Protein AF-A0A6L2ZRM9-F1 (afdb_monomer_lite)

Organism: NCBI:txid138073

InterPro domains:
  IPR027806 Harbinger transposase-derived nuclease domain [PF13359] (37-104)

Secondary structure (DSSP, 8-state):
--------------GGGGS-----------------TT---PPPPBTTBPPPHHHHHHHHHHHHHHHHHHHHHHHHHTSHHHHS------TTHHHHHHHHHHHHHHHHHHH-

Radius of gyration: 20.79 Å; chains: 1; bounding box: 69×41×43 Å

pLDDT: mean 73.67, std 23.14, range [27.62, 94.38]

Foldseek 3Di:
DDDDDDPPDDPDDFPCVVDDDDDDDDDPPPPPDVDDPPDDDQDDADPVRGDDPVSVVSNVVVVVVVVVVVVLVVQLCVPVVNVDGDPDPDPCVNVVSSVVSSVVSVVVVVVD

Sequence (112 aa):
MFTRHRIKRKTRGNFSDTFCPFSNHHKLHNSNNKQHPNTLLPKKATRKTPLSPEQKKENKLISGIRITVEHAIAGIKRLGCMNQSLRNRRPFIDDTFILLSAGLWNFHLRRD

Structure (mmCIF, N/CA/C/O backbone):
data_AF-A0A6L2ZRM9-F1
#
_entry.id   AF-A0A6L2ZRM9-F1
#
loop_
_atom_site.group_PDB
_atom_site.id
_atom_site.type_symbol
_atom_site.label_atom_id
_atom_site.label_alt_id
_atom_site.label_comp_id
_atom_site.label_asym_id
_atom_site.label_entity_id
_atom_site.label_seq_id
_atom_site.pdbx_PDB_ins_code
_atom_site.Cartn_x
_atom_site.Cartn_y
_atom_site.Cartn_z
_atom_site.occupancy
_atom_site.B_iso_or_equiv
_atom_site.auth_seq_id
_atom_site.auth_comp_id
_atom_site.auth_asym_id
_atom_site.auth_atom_id
_atom_site.pdbx_PDB_model_num
ATOM 1 N N . MET A 1 1 ? 50.088 24.890 -2.066 1.00 39.84 1 MET A N 1
ATOM 2 C CA . MET A 1 1 ? 49.212 25.065 -0.887 1.00 39.84 1 MET A CA 1
ATOM 3 C C . MET A 1 1 ? 47.939 25.780 -1.319 1.00 39.84 1 MET A C 1
ATOM 5 O O . MET A 1 1 ? 47.994 26.979 -1.516 1.00 39.84 1 MET A O 1
ATOM 9 N N . PHE A 1 2 ? 46.821 25.071 -1.505 1.00 28.92 2 PHE A N 1
ATOM 10 C CA . PHE A 1 2 ? 45.493 25.693 -1.589 1.00 28.92 2 PHE A CA 1
ATOM 11 C C . PHE A 1 2 ? 44.454 24.749 -0.976 1.00 28.92 2 PHE A C 1
ATOM 13 O O . PHE A 1 2 ? 44.252 23.619 -1.417 1.00 28.92 2 PHE A O 1
ATOM 20 N N . THR A 1 3 ? 43.856 25.226 0.108 1.00 41.97 3 THR A N 1
ATOM 21 C CA . THR A 1 3 ? 42.877 24.588 0.985 1.00 41.97 3 THR A CA 1
ATOM 22 C C . THR A 1 3 ? 41.543 24.389 0.265 1.00 41.97 3 THR A C 1
ATOM 24 O O . THR A 1 3 ? 40.789 25.334 0.042 1.00 41.97 3 THR A O 1
ATOM 27 N N . ARG A 1 4 ? 41.197 23.142 -0.084 1.00 32.53 4 ARG A N 1
ATOM 28 C CA . ARG A 1 4 ? 39.851 22.818 -0.582 1.00 32.53 4 ARG A CA 1
ATOM 29 C C . ARG A 1 4 ? 38.925 22.450 0.572 1.00 32.53 4 ARG A C 1
ATOM 31 O O . ARG A 1 4 ? 39.048 21.408 1.208 1.00 32.53 4 ARG A O 1
ATOM 38 N N . HIS A 1 5 ? 37.997 23.369 0.808 1.00 27.62 5 HIS A N 1
ATOM 39 C CA . HIS A 1 5 ? 36.873 23.283 1.723 1.00 27.62 5 HIS A CA 1
ATOM 40 C C . HIS A 1 5 ? 36.111 21.953 1.605 1.00 27.62 5 HIS A C 1
ATOM 42 O O . HIS A 1 5 ? 35.649 21.551 0.536 1.00 27.62 5 HIS A O 1
ATOM 48 N N . ARG A 1 6 ? 35.934 21.302 2.756 1.00 31.08 6 ARG A N 1
ATOM 49 C CA . ARG A 1 6 ? 35.116 20.105 2.960 1.00 31.08 6 ARG A CA 1
ATOM 50 C C . ARG A 1 6 ? 33.636 20.462 2.801 1.00 31.08 6 ARG A C 1
ATOM 52 O O . ARG A 1 6 ? 32.988 20.877 3.757 1.00 31.08 6 ARG A O 1
ATOM 59 N N . ILE A 1 7 ? 33.082 20.271 1.606 1.00 36.41 7 ILE A N 1
ATOM 60 C CA . ILE A 1 7 ? 31.631 20.333 1.391 1.00 36.41 7 ILE A CA 1
ATOM 61 C C . ILE A 1 7 ? 31.004 19.124 2.100 1.00 36.41 7 ILE A C 1
ATOM 63 O O . ILE A 1 7 ? 31.046 17.999 1.596 1.00 36.41 7 ILE A O 1
ATOM 67 N N . LYS A 1 8 ? 30.432 19.343 3.290 1.00 34.66 8 LYS A N 1
ATOM 68 C CA . LYS A 1 8 ? 29.603 18.354 3.993 1.00 34.66 8 LYS A CA 1
ATOM 69 C C . LYS A 1 8 ? 28.331 18.104 3.174 1.00 34.66 8 LYS A C 1
ATOM 71 O O . LYS A 1 8 ? 27.341 18.815 3.319 1.00 34.66 8 LYS A O 1
ATOM 76 N N . ARG A 1 9 ? 28.338 17.098 2.294 1.00 34.66 9 ARG A N 1
ATOM 77 C CA . ARG A 1 9 ? 27.106 16.620 1.653 1.00 34.66 9 ARG A CA 1
ATOM 78 C C . ARG A 1 9 ? 26.300 15.834 2.683 1.00 34.66 9 ARG A C 1
ATOM 80 O O . ARG A 1 9 ? 26.722 14.776 3.134 1.00 34.66 9 ARG A O 1
ATOM 87 N N . LYS A 1 10 ? 25.157 16.414 3.053 1.00 36.44 10 LYS A N 1
ATOM 88 C CA . LYS A 1 10 ? 24.059 15.830 3.830 1.00 36.44 10 LYS A CA 1
ATOM 89 C C . LYS A 1 10 ? 23.851 14.371 3.408 1.00 36.44 10 LYS A C 1
ATOM 91 O O . LYS A 1 10 ? 23.545 14.112 2.245 1.00 36.44 10 LYS A O 1
ATOM 96 N N . THR A 1 11 ? 24.059 13.442 4.335 1.00 38.44 11 THR A N 1
ATOM 97 C CA . THR A 1 11 ? 23.756 12.019 4.174 1.00 38.44 11 THR A CA 1
ATOM 98 C C . THR A 1 11 ? 22.272 11.881 3.839 1.00 38.44 11 THR A C 1
ATOM 100 O O . THR A 1 11 ? 21.410 12.085 4.690 1.00 38.44 11 THR A O 1
ATOM 103 N N . ARG A 1 12 ? 21.955 11.631 2.565 1.00 40.41 12 ARG A N 1
ATOM 104 C CA . ARG A 1 12 ? 20.604 11.246 2.152 1.00 40.41 12 ARG A CA 1
ATOM 105 C C . ARG A 1 12 ? 20.481 9.759 2.461 1.00 40.41 12 ARG A C 1
ATOM 107 O O . ARG A 1 12 ? 21.218 8.968 1.879 1.00 40.41 12 ARG A O 1
ATOM 114 N N . GLY A 1 13 ? 19.650 9.447 3.454 1.00 36.50 13 GLY A N 1
ATOM 115 C CA . GLY A 1 13 ? 19.356 8.086 3.894 1.00 36.50 13 GLY A CA 1
ATOM 116 C C . GLY A 1 13 ? 18.885 7.207 2.741 1.00 36.50 13 GLY A C 1
ATOM 117 O O . GLY A 1 13 ? 18.397 7.699 1.720 1.00 36.50 13 GLY A O 1
ATOM 118 N N . ASN A 1 14 ? 19.080 5.906 2.905 1.00 37.19 14 ASN A N 1
ATOM 119 C CA . ASN A 1 14 ? 18.624 4.894 1.970 1.00 37.19 14 ASN A CA 1
A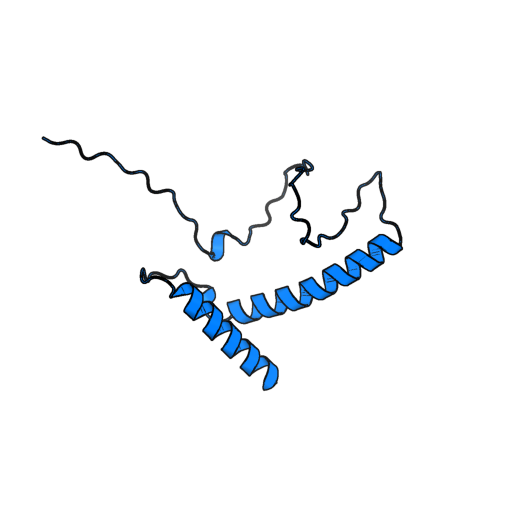TOM 120 C C . ASN A 1 14 ? 17.098 4.988 1.812 1.00 37.19 14 ASN A C 1
ATOM 122 O O . ASN A 1 14 ? 16.389 5.391 2.731 1.00 37.19 14 ASN A O 1
ATOM 126 N N . PHE A 1 15 ? 16.562 4.580 0.661 1.00 41.34 15 PHE A N 1
ATOM 127 C CA . PHE A 1 15 ? 15.110 4.501 0.454 1.00 41.34 15 PHE A CA 1
ATOM 128 C C . PHE A 1 15 ? 14.437 3.560 1.481 1.00 41.34 15 PHE A C 1
ATOM 130 O O . PHE A 1 15 ? 13.316 3.816 1.918 1.00 41.34 15 PHE A O 1
ATOM 137 N N . SER A 1 16 ? 15.169 2.551 1.975 1.00 38.75 16 SER A N 1
ATOM 138 C CA . SER A 1 16 ? 14.783 1.707 3.118 1.00 38.75 16 SER A CA 1
ATOM 139 C C . SER A 1 16 ? 14.680 2.463 4.449 1.00 38.75 16 SER A C 1
ATOM 141 O O . SER A 1 16 ? 13.910 2.066 5.316 1.00 38.75 16 SER A O 1
ATOM 143 N N . ASP A 1 17 ? 15.388 3.584 4.607 1.00 38.06 17 ASP A N 1
ATOM 144 C CA . ASP A 1 17 ? 15.457 4.345 5.863 1.00 38.06 17 ASP A CA 1
ATOM 145 C C . ASP A 1 17 ? 14.230 5.249 6.071 1.00 38.06 17 ASP A C 1
ATOM 147 O O . ASP A 1 17 ? 14.098 5.901 7.105 1.00 38.06 17 ASP A O 1
ATOM 151 N N . THR A 1 18 ? 13.296 5.274 5.112 1.00 41.03 18 THR A N 1
ATOM 152 C CA . THR A 1 18 ? 11.984 5.916 5.296 1.00 41.03 18 THR A CA 1
ATOM 153 C C . THR A 1 18 ? 10.914 4.974 5.851 1.00 41.03 18 THR A C 1
ATOM 155 O O . THR A 1 18 ? 9.797 5.424 6.098 1.00 41.03 18 THR A O 1
ATOM 158 N N . PHE A 1 19 ? 11.229 3.697 6.117 1.00 39.59 19 PHE A N 1
ATOM 159 C CA . PHE A 1 19 ? 10.259 2.730 6.647 1.00 39.59 19 PHE A CA 1
ATOM 160 C C . PHE A 1 19 ? 10.834 1.855 7.790 1.00 39.59 19 PHE A C 1
ATOM 162 O O . PHE A 1 19 ? 11.150 0.687 7.604 1.00 39.59 19 PHE A O 1
ATOM 169 N N . CYS A 1 20 ? 10.855 2.457 8.992 1.00 36.22 20 CYS A N 1
ATOM 170 C CA . CYS A 1 20 ? 10.924 1.880 10.356 1.00 36.22 20 CYS A CA 1
ATOM 171 C C . CYS A 1 20 ? 12.234 1.219 10.854 1.00 36.22 20 CYS A C 1
ATOM 173 O O . CYS A 1 20 ? 12.893 0.468 10.147 1.00 36.22 20 CYS A O 1
ATOM 175 N N . PRO A 1 21 ? 12.541 1.414 12.157 1.00 38.69 21 PRO A N 1
ATOM 176 C CA . PRO A 1 21 ? 12.223 0.341 13.096 1.00 38.69 21 PRO A CA 1
ATOM 177 C C . PRO A 1 21 ? 11.431 0.820 14.321 1.00 38.69 21 PRO A C 1
ATOM 179 O O . PRO A 1 21 ? 11.619 1.904 14.869 1.00 38.69 21 PRO A O 1
ATOM 182 N N . PHE A 1 22 ? 10.520 -0.049 14.736 1.00 44.19 22 PHE A N 1
ATOM 183 C CA . PHE A 1 22 ? 9.755 0.001 15.971 1.00 44.19 22 PHE A CA 1
ATOM 184 C C . PHE A 1 22 ? 10.727 -0.062 17.167 1.00 44.19 22 PHE A C 1
ATOM 186 O O . PHE A 1 22 ? 11.207 -1.136 17.510 1.00 44.19 22 PHE A O 1
ATOM 193 N N . SER A 1 23 ? 11.047 1.079 17.786 1.00 35.25 23 SER A N 1
ATOM 194 C CA . SER A 1 23 ? 11.717 1.122 19.093 1.00 35.25 23 SER A CA 1
ATOM 195 C C . SER A 1 23 ? 10.851 1.896 20.078 1.00 35.25 23 SER A C 1
ATOM 197 O O . SER A 1 23 ? 10.471 3.044 19.843 1.00 35.25 23 SER A O 1
ATOM 199 N N . ASN A 1 24 ? 10.501 1.209 21.162 1.00 44.28 24 ASN A N 1
ATOM 200 C CA . ASN A 1 24 ? 9.658 1.684 22.247 1.00 44.28 24 ASN A CA 1
ATOM 201 C C . ASN A 1 24 ? 10.276 2.889 22.977 1.00 44.28 24 ASN A C 1
ATOM 203 O O . ASN A 1 24 ? 11.491 3.059 23.004 1.00 44.28 24 ASN A O 1
ATOM 207 N N . HIS A 1 25 ? 9.400 3.659 23.631 1.00 40.81 25 HIS A N 1
ATOM 208 C CA . HIS A 1 25 ? 9.669 4.827 24.480 1.00 40.81 25 HIS A CA 1
ATOM 209 C C . HIS A 1 25 ? 10.023 6.148 23.776 1.00 40.81 25 HIS A C 1
ATOM 211 O O . HIS A 1 25 ? 11.146 6.628 23.830 1.00 40.81 25 HIS A O 1
ATOM 217 N N . HIS A 1 26 ? 9.000 6.857 23.288 1.00 35.22 26 HIS A N 1
ATOM 218 C CA . HIS A 1 26 ? 8.945 8.307 23.494 1.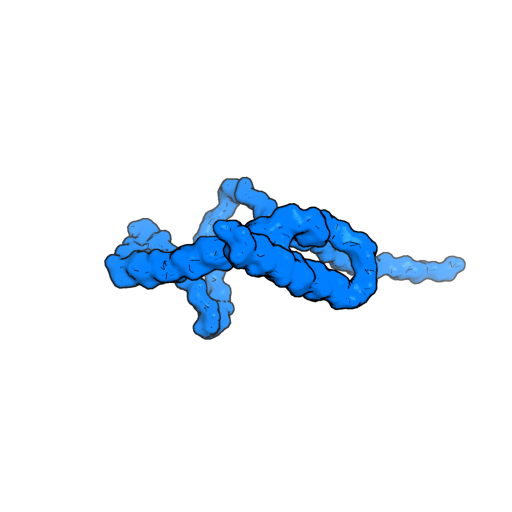00 35.22 26 HIS A CA 1
ATOM 219 C C . HIS A 1 26 ? 7.490 8.782 23.558 1.00 35.22 26 HIS A C 1
ATOM 221 O O . HIS A 1 26 ? 6.655 8.416 22.732 1.00 35.22 26 HIS A O 1
ATOM 227 N N . LYS A 1 27 ? 7.183 9.561 24.600 1.00 38.84 27 LYS A N 1
ATOM 228 C CA . LYS A 1 27 ? 5.867 10.147 24.885 1.00 38.84 27 LYS A CA 1
ATOM 229 C C . LYS A 1 27 ? 5.276 10.776 23.618 1.00 38.84 27 LYS A C 1
AT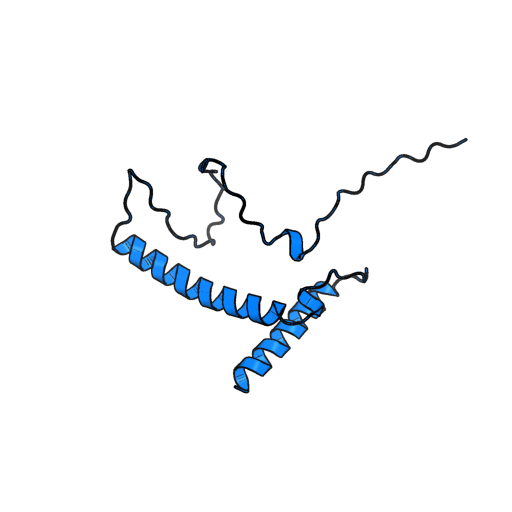OM 231 O O . LYS A 1 27 ? 5.948 11.561 22.954 1.00 38.84 27 LYS A O 1
ATOM 236 N N . LEU A 1 28 ? 4.010 10.460 23.332 1.00 39.75 28 LEU A N 1
ATOM 237 C CA . LEU A 1 28 ? 3.178 11.121 22.322 1.00 39.75 28 LEU A CA 1
ATOM 238 C C . LEU A 1 28 ? 3.021 12.607 22.685 1.00 39.75 28 LEU A C 1
ATOM 240 O O . LEU A 1 28 ? 2.027 13.014 23.280 1.00 39.75 28 LEU A O 1
ATOM 244 N N . HIS A 1 29 ? 4.015 13.426 22.347 1.00 42.62 29 HIS A N 1
ATOM 245 C CA . HIS A 1 29 ? 3.809 14.858 22.224 1.00 42.62 29 HIS A CA 1
ATOM 246 C C . HIS A 1 29 ? 2.914 15.050 21.001 1.00 42.62 29 HIS A C 1
ATOM 248 O O . HIS A 1 29 ? 3.275 14.658 19.889 1.00 42.62 29 HIS A O 1
ATOM 254 N N . ASN A 1 30 ? 1.713 15.582 21.225 1.00 50.34 30 ASN A N 1
ATOM 255 C CA . ASN A 1 30 ? 0.774 15.916 20.168 1.0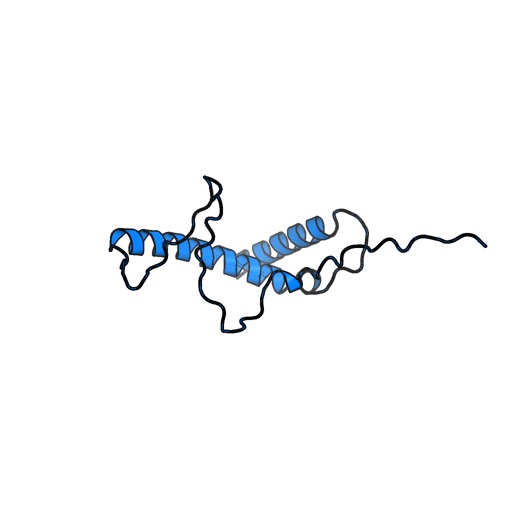0 50.34 30 ASN A CA 1
ATOM 256 C C . ASN A 1 30 ? 1.411 17.048 19.348 1.00 50.34 30 ASN A C 1
ATOM 258 O O . ASN A 1 30 ? 1.338 18.219 19.715 1.00 50.34 30 ASN A O 1
ATOM 262 N N . SER A 1 31 ? 2.148 16.692 18.296 1.00 44.62 31 SER A N 1
ATOM 263 C CA . SER A 1 31 ? 2.642 17.671 17.339 1.00 44.62 31 SER A CA 1
ATOM 264 C C . SER A 1 31 ? 1.423 18.202 16.600 1.00 44.62 31 SER A C 1
ATOM 266 O O . SER A 1 31 ? 0.751 17.466 15.877 1.00 44.62 31 SER A O 1
ATOM 268 N N . ASN A 1 32 ? 1.125 19.484 16.814 1.00 49.88 32 ASN A N 1
ATOM 269 C CA . ASN A 1 32 ? 0.243 20.272 15.962 1.00 49.88 32 ASN A CA 1
ATOM 270 C C . ASN A 1 32 ? 0.888 20.363 14.570 1.00 49.88 32 ASN A C 1
ATOM 272 O O . ASN A 1 32 ? 1.452 21.385 14.184 1.00 49.88 32 ASN A O 1
ATOM 276 N N . ASN A 1 33 ? 0.874 19.255 13.834 1.00 58.69 33 ASN A N 1
ATOM 277 C CA . ASN A 1 33 ? 1.240 19.231 12.433 1.00 58.69 33 ASN A CA 1
ATOM 278 C C . ASN A 1 33 ? 0.096 19.917 11.704 1.00 58.69 33 ASN A C 1
ATOM 280 O O . ASN A 1 33 ? -1.037 19.441 11.762 1.00 58.69 33 ASN A O 1
ATOM 284 N N . LYS A 1 34 ? 0.384 21.044 11.052 1.00 62.88 34 LY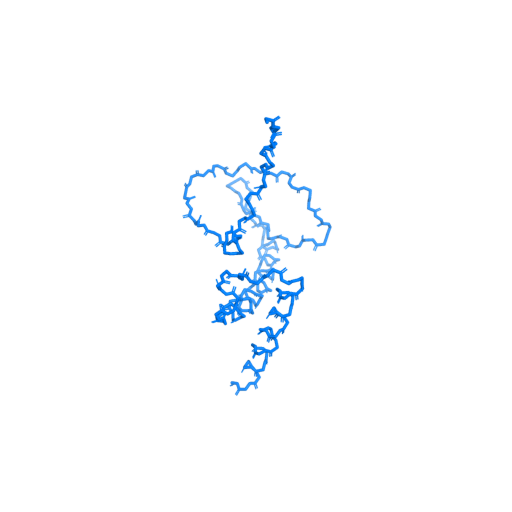S A N 1
ATOM 285 C CA . LYS A 1 34 ? -0.541 21.682 10.114 1.00 62.88 34 LYS A CA 1
ATOM 286 C C . LYS A 1 34 ? -0.933 20.621 9.082 1.00 6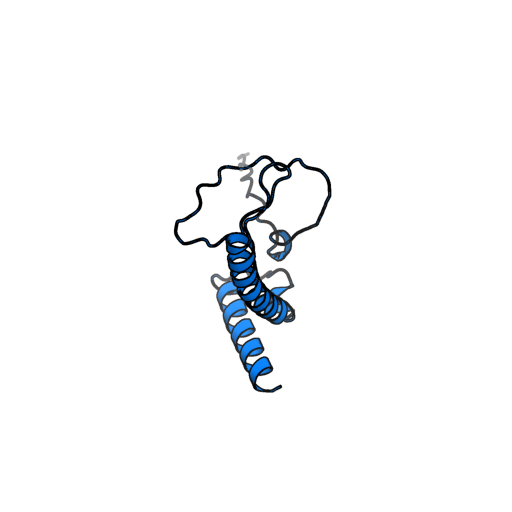2.88 34 LYS A C 1
ATOM 288 O O . LYS A 1 34 ? -0.129 20.272 8.222 1.00 62.88 34 LYS A O 1
ATOM 293 N N . GLN A 1 35 ? -2.114 20.028 9.241 1.00 67.25 35 GLN A N 1
ATOM 294 C CA . GLN A 1 35 ? -2.611 19.025 8.311 1.00 67.25 35 GLN A CA 1
ATOM 295 C C . GLN A 1 35 ? -2.945 19.733 7.003 1.00 67.25 35 GLN A C 1
ATOM 297 O O . GLN A 1 35 ? -3.583 20.785 7.004 1.00 67.25 35 GLN A O 1
ATOM 302 N N . HIS A 1 36 ? -2.491 19.167 5.887 1.00 74.94 36 HIS A N 1
ATOM 303 C CA . HIS A 1 36 ? -2.976 19.598 4.587 1.00 74.94 36 HIS A CA 1
ATOM 304 C C . HIS A 1 36 ? -4.478 19.266 4.511 1.00 74.94 36 HIS A C 1
ATOM 306 O O . HIS A 1 36 ? -4.859 18.176 4.951 1.00 74.94 36 HIS A O 1
ATOM 312 N N . PRO A 1 37 ? -5.334 20.149 3.964 1.00 77.19 37 PRO A N 1
ATOM 313 C CA . PRO A 1 37 ? -6.789 19.946 3.943 1.00 77.19 37 PRO A CA 1
ATOM 314 C C . PRO A 1 37 ? -7.222 18.622 3.290 1.00 77.19 37 PRO A C 1
ATOM 316 O O . PRO A 1 37 ? -8.262 18.077 3.634 1.00 77.19 37 PRO A O 1
ATOM 319 N N . ASN A 1 38 ? -6.389 18.065 2.407 1.00 82.12 38 ASN A N 1
ATOM 320 C CA . ASN A 1 38 ? -6.664 16.819 1.680 1.00 82.12 38 ASN A CA 1
ATOM 321 C C . ASN A 1 38 ? -6.114 15.546 2.358 1.00 82.12 38 ASN A C 1
ATOM 323 O O . ASN A 1 38 ? -6.001 14.509 1.708 1.00 82.12 38 ASN A O 1
ATOM 327 N N . THR A 1 39 ? -5.733 15.599 3.637 1.00 81.94 39 THR A N 1
ATOM 328 C CA . THR A 1 39 ? -5.161 14.444 4.345 1.00 81.94 39 THR A CA 1
ATOM 329 C C . THR A 1 39 ? -6.186 13.798 5.277 1.00 81.94 39 THR A C 1
ATOM 331 O O . THR A 1 39 ? -6.533 14.357 6.315 1.00 81.94 39 THR A O 1
ATOM 334 N N . LEU A 1 40 ? -6.614 12.573 4.958 1.00 83.94 40 LEU A N 1
ATOM 335 C CA . LEU A 1 40 ? -7.511 11.779 5.803 1.00 83.94 40 LEU A CA 1
ATOM 336 C C . LEU A 1 40 ? -6.705 10.934 6.798 1.00 83.94 40 LEU A C 1
ATOM 338 O O . LEU A 1 40 ? -6.088 9.935 6.428 1.00 83.94 40 LEU A O 1
ATOM 342 N N . LEU A 1 41 ? -6.707 11.331 8.072 1.00 85.81 41 LEU A N 1
ATOM 343 C CA . LEU A 1 41 ? -6.057 10.589 9.154 1.00 85.81 41 LEU A CA 1
ATOM 344 C C . LEU A 1 41 ? -7.094 10.033 10.132 1.00 85.81 41 LEU A C 1
ATOM 346 O O . LEU A 1 41 ? -8.047 10.733 10.475 1.00 85.81 41 LEU A O 1
ATOM 350 N N . PRO A 1 42 ? -6.900 8.801 10.632 1.00 89.69 42 PRO A N 1
ATOM 351 C CA . PRO A 1 42 ? -7.801 8.242 11.623 1.00 89.69 42 PRO A CA 1
ATOM 352 C C . PRO A 1 42 ? -7.720 9.041 12.930 1.00 89.69 42 PRO A C 1
ATOM 354 O O . PRO A 1 42 ? -6.637 9.406 13.402 1.00 89.69 42 PRO A O 1
ATOM 357 N N . LYS A 1 43 ? -8.878 9.271 13.549 1.00 89.50 43 LYS A N 1
ATOM 358 C CA . LYS A 1 43 ? -8.992 9.916 14.859 1.00 89.50 43 LYS A CA 1
ATOM 359 C C . LYS A 1 43 ? -8.408 9.000 15.930 1.00 89.50 43 LYS A C 1
ATOM 361 O O . LYS A 1 43 ? -8.777 7.828 16.029 1.00 89.50 43 LYS A O 1
ATOM 366 N N . LYS A 1 44 ? -7.502 9.531 16.750 1.00 87.56 44 LYS A N 1
ATOM 367 C CA . LYS A 1 44 ? -6.867 8.785 17.844 1.00 87.56 44 LYS A CA 1
ATOM 368 C C . LYS A 1 44 ? -7.734 8.852 19.100 1.00 87.56 44 LYS A C 1
ATOM 370 O O . LYS A 1 44 ? -8.111 9.937 19.533 1.00 87.56 44 LYS A O 1
ATOM 375 N N . ALA A 1 45 ? -8.016 7.698 19.702 1.00 87.38 45 ALA A N 1
ATOM 376 C CA . ALA A 1 45 ? -8.608 7.648 21.035 1.00 87.38 45 ALA A CA 1
ATOM 377 C C . ALA A 1 45 ? -7.576 8.090 22.083 1.00 87.38 45 ALA A C 1
ATOM 379 O O . ALA A 1 45 ? -6.402 7.732 21.988 1.00 87.38 45 ALA A O 1
ATOM 380 N N . THR A 1 46 ? -8.020 8.818 23.106 1.00 87.44 46 THR A N 1
ATOM 381 C CA . THR A 1 46 ? -7.202 9.143 24.286 1.00 87.44 46 THR A CA 1
ATOM 382 C C . THR A 1 46 ? -7.963 8.722 25.538 1.00 87.44 46 THR A C 1
ATOM 384 O O . THR A 1 46 ? -9.189 8.687 25.525 1.00 87.44 46 THR A O 1
ATOM 387 N N . ARG A 1 47 ? -7.263 8.441 26.646 1.00 81.50 47 ARG A N 1
ATOM 388 C CA . ARG A 1 47 ? -7.878 8.005 27.918 1.00 81.50 47 ARG A CA 1
ATOM 389 C C . ARG A 1 47 ? -9.036 8.901 28.391 1.00 81.50 47 ARG A C 1
ATOM 391 O O . ARG A 1 47 ? -9.965 8.399 29.005 1.00 81.50 47 ARG A O 1
ATOM 398 N N . LYS A 1 48 ? -8.978 10.209 28.110 1.00 86.50 48 LYS A N 1
ATOM 399 C CA . LYS A 1 48 ? -10.006 11.195 28.493 1.00 86.50 48 LYS A CA 1
ATOM 400 C C . LYS A 1 48 ? -11.092 11.414 27.430 1.00 86.50 48 LYS A C 1
ATOM 402 O O . LYS A 1 48 ? -12.117 12.003 27.735 1.00 86.50 48 LYS A O 1
ATOM 407 N N . THR A 1 49 ? -10.864 10.972 26.196 1.00 83.81 49 THR A N 1
ATOM 408 C CA . THR A 1 49 ? -11.747 11.220 25.048 1.00 83.81 49 THR A CA 1
ATOM 409 C C . THR A 1 49 ? -11.895 9.923 24.246 1.00 83.81 49 THR A C 1
ATOM 411 O O . THR A 1 49 ? -11.113 9.675 23.313 1.00 83.81 49 THR A O 1
ATOM 414 N N . PRO A 1 50 ? -12.838 9.047 24.639 1.00 86.94 50 PRO A N 1
ATOM 415 C CA . PRO A 1 50 ? -13.128 7.837 23.884 1.00 86.94 50 PRO A CA 1
ATOM 416 C C . PRO A 1 50 ? -13.749 8.187 22.526 1.00 86.94 50 PRO A C 1
ATOM 418 O O . PRO A 1 50 ? -14.401 9.217 22.369 1.00 86.94 50 PRO A O 1
ATOM 421 N N . LEU A 1 51 ? -13.544 7.319 21.534 1.00 88.38 51 LEU A N 1
ATOM 422 C CA . LEU A 1 51 ? -14.110 7.514 20.199 1.00 88.38 51 LEU A CA 1
ATOM 423 C C . LEU A 1 51 ? -15.622 7.276 20.214 1.00 88.38 51 LEU A C 1
ATOM 425 O O . LEU A 1 51 ? -16.079 6.213 20.650 1.00 88.38 51 LEU A O 1
ATOM 429 N N . SER A 1 52 ? -16.366 8.226 19.650 1.00 90.25 52 SER A N 1
ATOM 430 C CA . SER A 1 52 ? -17.786 8.057 19.328 1.00 90.25 52 SER A CA 1
ATOM 431 C C . SER A 1 52 ? -17.984 6.902 18.325 1.00 90.25 52 SER A C 1
ATOM 433 O O . SER A 1 52 ? -17.088 6.645 17.508 1.00 90.25 52 SER A O 1
ATOM 435 N N . PRO A 1 53 ? -19.132 6.194 18.340 1.00 91.50 53 PRO A N 1
ATOM 436 C CA . PRO A 1 53 ? -19.462 5.172 17.342 1.00 91.50 53 PRO A CA 1
ATOM 437 C C . PRO A 1 53 ? -19.279 5.640 15.890 1.00 91.50 53 PRO A C 1
ATOM 439 O O . PRO A 1 53 ? -18.764 4.892 15.059 1.00 91.50 53 PRO A O 1
ATOM 442 N N . GLU A 1 54 ? -19.617 6.895 15.594 1.00 90.75 54 GLU A N 1
ATOM 443 C CA . GLU A 1 54 ? -19.454 7.494 14.264 1.00 90.75 54 GLU A CA 1
ATOM 444 C C . GLU A 1 54 ? -17.977 7.630 13.879 1.00 90.75 54 GLU A C 1
ATOM 446 O O . GLU A 1 54 ? -17.567 7.210 12.798 1.00 90.75 54 GLU A O 1
ATOM 451 N N . GLN A 1 55 ? -17.147 8.120 14.804 1.00 89.62 55 GLN A N 1
ATOM 452 C CA . GLN A 1 55 ? -15.700 8.249 14.604 1.00 89.62 55 GLN A CA 1
ATOM 453 C C . GLN A 1 55 ? -15.030 6.881 14.426 1.00 89.62 55 GLN A C 1
ATOM 455 O O . GLN A 1 55 ? -14.085 6.742 13.653 1.00 89.62 55 GLN A O 1
ATOM 460 N N . LYS A 1 56 ? -15.525 5.842 15.112 1.00 91.38 56 LYS A N 1
ATOM 461 C CA . LYS A 1 56 ? -15.065 4.461 14.898 1.00 91.38 56 LYS A CA 1
ATOM 462 C C . LYS A 1 56 ? -15.412 3.969 13.493 1.00 91.38 56 LYS A C 1
ATOM 464 O O . LYS A 1 56 ? -14.582 3.314 12.864 1.00 91.38 56 LYS A O 1
ATOM 469 N N . LYS A 1 57 ? -16.610 4.290 12.992 1.00 93.31 57 LYS A N 1
ATOM 470 C CA . LYS A 1 57 ? -17.052 3.927 11.638 1.00 93.31 57 LYS A CA 1
ATOM 471 C C . LYS A 1 57 ? -16.204 4.627 10.573 1.00 93.31 57 LYS A C 1
ATOM 473 O O . LYS A 1 57 ? -15.715 3.965 9.664 1.00 93.31 57 LYS A O 1
ATOM 478 N N . GLU A 1 58 ? -15.949 5.922 10.740 1.00 91.62 58 GLU A N 1
ATOM 479 C CA . GLU A 1 58 ? -15.051 6.708 9.884 1.00 91.62 58 GLU A CA 1
ATOM 480 C C . GLU A 1 58 ? -13.625 6.126 9.875 1.00 91.62 58 GLU A C 1
ATOM 482 O O . GLU A 1 58 ? -13.068 5.836 8.816 1.00 91.62 58 GLU A O 1
ATOM 487 N N . ASN A 1 59 ? -13.062 5.836 11.052 1.00 93.38 59 ASN A N 1
ATOM 488 C CA . ASN A 1 59 ? -11.748 5.200 11.169 1.00 93.38 59 ASN A CA 1
ATOM 489 C C . ASN A 1 59 ? -11.687 3.827 10.483 1.00 93.38 59 ASN A C 1
ATOM 491 O O . ASN A 1 59 ? -10.655 3.484 9.902 1.00 93.38 59 ASN A O 1
ATOM 495 N N . LYS A 1 60 ? -12.768 3.036 10.535 1.00 93.00 60 LYS A N 1
ATOM 496 C CA . LYS A 1 60 ? -12.857 1.745 9.839 1.00 93.00 60 LYS A CA 1
ATOM 497 C C . LYS A 1 60 ? -12.774 1.923 8.320 1.00 93.00 60 LYS A C 1
ATOM 499 O O . LYS A 1 60 ? -12.043 1.173 7.678 1.00 93.00 60 LYS A O 1
ATOM 504 N N . LEU A 1 61 ? -13.451 2.929 7.762 1.00 93.06 61 LEU A N 1
ATOM 505 C CA . LEU A 1 61 ? -13.386 3.248 6.329 1.00 93.06 61 LEU A CA 1
ATOM 506 C C . LEU A 1 61 ? -11.970 3.663 5.909 1.00 93.06 61 LEU A C 1
ATOM 508 O O . LEU A 1 61 ? -11.410 3.084 4.979 1.00 93.06 61 LEU A O 1
ATOM 512 N N . ILE A 1 62 ? -11.356 4.593 6.651 1.00 91.56 62 ILE A N 1
ATOM 513 C CA . ILE A 1 62 ? -9.972 5.035 6.409 1.00 91.56 62 ILE A CA 1
ATOM 514 C C . ILE A 1 62 ? -9.010 3.840 6.470 1.00 91.56 62 ILE A C 1
ATOM 516 O O . ILE A 1 62 ? -8.114 3.707 5.638 1.00 91.56 62 ILE A O 1
ATOM 520 N N . SER A 1 63 ? -9.206 2.938 7.434 1.00 91.94 63 SER A N 1
ATOM 521 C CA . SER A 1 63 ? -8.351 1.758 7.594 1.00 91.94 63 SER A CA 1
ATOM 522 C C . SER A 1 63 ? -8.514 0.756 6.448 1.00 91.94 63 SER A C 1
ATOM 524 O O . SER A 1 63 ? -7.515 0.206 5.998 1.00 91.94 63 SER A O 1
ATOM 526 N N . GLY A 1 64 ? -9.728 0.555 5.924 1.00 93.56 64 GLY A N 1
ATOM 527 C CA . GLY A 1 64 ? -9.963 -0.319 4.767 1.00 93.56 64 GLY A CA 1
ATOM 528 C C . GLY A 1 64 ? -9.231 0.149 3.504 1.00 93.56 64 GLY A C 1
ATOM 529 O O . GLY A 1 64 ? -8.582 -0.646 2.823 1.00 93.56 64 GLY A O 1
ATOM 530 N N . ILE A 1 65 ? -9.255 1.459 3.240 1.00 92.94 65 ILE A N 1
ATOM 531 C CA . ILE A 1 65 ? -8.498 2.060 2.130 1.00 92.94 65 ILE A CA 1
ATOM 532 C C . ILE A 1 65 ? -6.996 1.842 2.342 1.00 92.94 65 ILE A C 1
ATOM 534 O O . ILE A 1 65 ? -6.295 1.397 1.432 1.00 92.94 65 ILE A O 1
ATOM 538 N N . ARG A 1 66 ? -6.501 2.098 3.560 1.00 93.38 66 ARG A N 1
ATOM 539 C CA . ARG A 1 66 ? -5.083 1.918 3.894 1.00 93.38 66 ARG A CA 1
ATOM 540 C C . ARG A 1 66 ? -4.595 0.492 3.672 1.00 93.38 66 ARG A C 1
ATOM 542 O O . ARG A 1 66 ? -3.531 0.337 3.091 1.00 93.38 66 ARG A O 1
ATOM 549 N N . ILE A 1 67 ? -5.360 -0.523 4.075 1.00 94.38 67 ILE A N 1
ATOM 550 C CA . ILE A 1 67 ? -4.976 -1.933 3.889 1.00 94.38 67 ILE A CA 1
ATOM 551 C C . ILE A 1 67 ? -4.748 -2.241 2.405 1.00 94.38 67 ILE A C 1
ATOM 553 O O . ILE A 1 67 ? -3.738 -2.840 2.043 1.00 94.38 67 ILE A O 1
ATOM 557 N N . THR A 1 68 ? -5.643 -1.766 1.537 1.00 91.88 68 THR A N 1
ATOM 558 C CA . THR A 1 68 ? -5.529 -1.964 0.083 1.00 91.88 68 THR A CA 1
ATOM 559 C C . THR A 1 68 ? -4.253 -1.322 -0.468 1.00 91.88 68 THR A C 1
ATOM 561 O O . THR A 1 68 ? -3.502 -1.947 -1.218 1.00 91.88 68 THR A O 1
ATOM 564 N N . VAL A 1 69 ? -3.964 -0.087 -0.048 1.00 91.44 69 VAL A N 1
ATOM 565 C CA . VAL A 1 69 ? -2.748 0.639 -0.444 1.00 91.44 69 VAL A CA 1
ATOM 566 C C . VAL A 1 69 ? -1.487 -0.048 0.089 1.00 91.44 69 VAL A C 1
ATOM 568 O O . VAL A 1 69 ? -0.514 -0.208 -0.644 1.00 91.44 69 VAL A O 1
ATOM 571 N N . GLU A 1 70 ? -1.498 -0.493 1.345 1.00 92.25 70 GLU A N 1
ATOM 572 C CA . GLU A 1 70 ? -0.384 -1.210 1.969 1.00 92.25 70 GLU A CA 1
ATOM 573 C C . GLU A 1 70 ? -0.095 -2.530 1.243 1.00 92.25 70 GLU A C 1
ATOM 575 O O . GLU A 1 70 ? 1.069 -2.836 0.994 1.00 92.25 70 GLU A O 1
ATOM 580 N N . HIS A 1 71 ? -1.125 -3.273 0.826 1.00 91.88 71 HIS A N 1
ATOM 581 C CA . HIS A 1 71 ? -0.965 -4.478 0.007 1.00 91.88 71 HIS A CA 1
ATOM 582 C C . HIS A 1 71 ? -0.366 -4.182 -1.369 1.00 91.88 71 HIS A C 1
ATOM 584 O O . HIS A 1 71 ? 0.550 -4.890 -1.791 1.00 91.88 71 HIS A O 1
ATOM 590 N N . ALA A 1 72 ? -0.814 -3.122 -2.046 1.00 90.94 72 ALA A N 1
ATOM 591 C CA . ALA A 1 72 ? -0.240 -2.714 -3.327 1.00 90.94 72 ALA A CA 1
ATOM 592 C C . ALA A 1 72 ? 1.247 -2.336 -3.192 1.00 90.94 72 ALA A C 1
ATOM 594 O O . ALA A 1 72 ? 2.090 -2.833 -3.940 1.00 90.94 72 ALA A O 1
ATOM 595 N N . ILE A 1 73 ? 1.596 -1.521 -2.191 1.00 89.81 73 ILE A N 1
ATOM 596 C CA . ILE A 1 73 ? 2.985 -1.112 -1.930 1.00 89.81 73 ILE A CA 1
ATOM 597 C C . ILE A 1 73 ? 3.846 -2.318 -1.540 1.00 89.81 73 ILE A C 1
ATOM 599 O O . ILE A 1 73 ? 4.969 -2.456 -2.028 1.00 89.81 73 ILE A O 1
ATOM 603 N N . ALA A 1 74 ? 3.342 -3.196 -0.671 1.00 91.31 74 ALA A N 1
ATOM 604 C CA . ALA A 1 74 ? 4.052 -4.403 -0.265 1.00 91.31 74 ALA A CA 1
ATOM 605 C C . ALA A 1 74 ? 4.304 -5.335 -1.457 1.00 91.31 74 ALA A C 1
ATOM 607 O O . ALA A 1 74 ? 5.392 -5.892 -1.567 1.00 91.31 74 ALA A O 1
ATOM 608 N N . GLY A 1 75 ? 3.334 -5.470 -2.365 1.00 91.00 75 GLY A N 1
ATOM 609 C CA . GLY A 1 75 ? 3.465 -6.222 -3.611 1.00 91.00 75 GLY A CA 1
ATOM 610 C C . GLY A 1 75 ? 4.567 -5.685 -4.519 1.00 91.00 75 GLY A C 1
ATOM 611 O O . GLY A 1 75 ? 5.482 -6.419 -4.882 1.00 91.00 75 GLY A O 1
ATOM 612 N N . ILE A 1 76 ? 4.544 -4.379 -4.791 1.00 92.50 76 ILE A N 1
ATOM 613 C CA . ILE A 1 76 ? 5.574 -3.681 -5.578 1.00 92.50 76 ILE A CA 1
ATOM 614 C C . ILE A 1 76 ? 6.975 -3.891 -4.981 1.00 92.50 76 ILE A C 1
ATOM 616 O O . ILE A 1 76 ? 7.929 -4.166 -5.706 1.00 92.50 76 ILE A O 1
ATOM 620 N N . LYS A 1 77 ? 7.107 -3.815 -3.650 1.00 90.12 77 LYS A N 1
ATOM 621 C CA . LYS A 1 77 ? 8.386 -3.995 -2.941 1.00 90.12 77 LYS A CA 1
ATOM 622 C C . LYS A 1 77 ? 8.938 -5.425 -2.972 1.00 90.12 77 LYS A C 1
ATOM 624 O O . LYS A 1 77 ? 10.106 -5.606 -2.635 1.00 90.12 77 LYS A O 1
ATOM 629 N N . ARG A 1 78 ? 8.157 -6.434 -3.385 1.00 90.75 78 ARG A N 1
ATOM 630 C CA . ARG A 1 78 ? 8.674 -7.805 -3.586 1.00 90.75 78 ARG A CA 1
ATOM 631 C C . ARG A 1 78 ? 9.706 -7.863 -4.707 1.00 90.75 78 ARG A C 1
ATOM 633 O O . ARG A 1 78 ? 10.562 -8.744 -4.709 1.00 90.75 78 ARG A O 1
ATOM 640 N N . LEU A 1 79 ? 9.636 -6.931 -5.655 1.00 89.50 79 LEU A N 1
ATOM 641 C CA . LEU A 1 79 ? 10.605 -6.827 -6.733 1.00 89.50 79 LEU A CA 1
ATOM 642 C C . LEU A 1 79 ? 11.928 -6.297 -6.171 1.00 89.50 79 LEU A C 1
ATOM 644 O O . LEU A 1 79 ? 11.989 -5.217 -5.584 1.00 89.50 79 LEU A O 1
ATOM 648 N N . GLY A 1 80 ? 13.009 -7.056 -6.370 1.00 87.25 80 GLY A N 1
ATOM 649 C CA . GLY A 1 80 ? 14.326 -6.732 -5.812 1.00 87.25 80 GLY A CA 1
ATOM 650 C C . GLY A 1 80 ? 14.840 -5.341 -6.202 1.00 87.25 80 GLY A C 1
ATOM 651 O O . GLY A 1 80 ? 15.525 -4.705 -5.405 1.00 87.25 80 GLY A O 1
ATOM 652 N N . CYS A 1 81 ? 14.448 -4.824 -7.373 1.00 86.94 81 CYS A N 1
ATOM 653 C CA . CYS A 1 81 ? 14.772 -3.465 -7.818 1.00 86.94 81 CYS A CA 1
ATOM 654 C C . CYS A 1 81 ? 14.227 -2.363 -6.892 1.00 86.94 81 CYS A C 1
ATOM 656 O O . CYS A 1 81 ? 14.850 -1.311 -6.793 1.00 86.94 81 CYS A O 1
ATOM 658 N N . MET A 1 82 ? 13.111 -2.607 -6.197 1.00 89.06 82 MET A N 1
ATOM 659 C CA . MET A 1 82 ? 12.488 -1.658 -5.267 1.00 89.06 82 MET A CA 1
ATOM 660 C C . MET A 1 82 ? 13.014 -1.787 -3.833 1.00 89.06 82 MET A C 1
ATOM 662 O O . MET A 1 82 ? 12.860 -0.861 -3.037 1.00 89.06 82 MET A O 1
ATOM 666 N N . ASN A 1 83 ? 13.609 -2.932 -3.488 1.00 87.56 83 ASN A N 1
ATOM 667 C CA . ASN A 1 83 ? 14.139 -3.198 -2.150 1.00 87.56 83 ASN A CA 1
ATOM 668 C C . ASN A 1 83 ? 15.634 -2.858 -2.025 1.00 87.56 83 ASN A C 1
ATOM 670 O O . ASN A 1 83 ? 16.107 -2.472 -0.960 1.00 87.56 83 ASN A O 1
ATOM 674 N N . GLN A 1 84 ? 16.397 -3.022 -3.105 1.00 86.88 84 GLN A N 1
ATOM 675 C CA . GLN A 1 84 ? 17.837 -2.779 -3.105 1.00 86.88 84 GLN A CA 1
ATOM 676 C C . GLN A 1 84 ? 18.168 -1.299 -3.327 1.00 86.88 84 GLN A C 1
ATOM 678 O O . GLN A 1 84 ? 17.483 -0.588 -4.060 1.00 86.88 84 GLN A O 1
ATOM 683 N N . SER A 1 85 ? 19.273 -0.836 -2.738 1.00 82.75 85 SER A N 1
ATOM 684 C CA . SER A 1 85 ? 19.756 0.529 -2.959 1.00 82.75 85 SER A CA 1
ATOM 685 C C . SER A 1 85 ? 20.184 0.733 -4.413 1.00 82.75 85 SER A C 1
ATOM 687 O O . SER A 1 85 ? 21.124 0.095 -4.900 1.00 82.75 85 SER A O 1
ATOM 689 N N . LEU A 1 86 ? 19.537 1.680 -5.093 1.00 83.12 86 LEU A N 1
ATOM 690 C CA . LEU A 1 86 ? 19.882 2.055 -6.457 1.00 83.12 86 LEU A CA 1
ATOM 691 C C . LEU A 1 86 ? 21.257 2.740 -6.495 1.00 83.12 86 LEU A C 1
ATOM 693 O O . LEU A 1 86 ? 21.436 3.853 -6.006 1.00 83.12 86 LEU A O 1
ATOM 697 N N . ARG A 1 87 ? 22.246 2.076 -7.102 1.00 84.88 87 ARG A N 1
ATOM 698 C CA . ARG A 1 87 ? 23.611 2.618 -7.268 1.00 84.88 87 ARG A CA 1
ATOM 699 C C . ARG A 1 87 ? 23.769 3.479 -8.523 1.00 84.88 87 ARG A C 1
ATOM 701 O O . ARG A 1 87 ? 24.762 4.195 -8.657 1.00 84.88 87 ARG A O 1
ATOM 708 N N . ASN A 1 88 ? 22.808 3.403 -9.442 1.00 84.38 88 ASN A N 1
ATOM 709 C CA . ASN A 1 88 ? 22.802 4.204 -10.656 1.00 84.38 88 ASN A CA 1
ATOM 710 C C . ASN A 1 88 ? 22.493 5.673 -10.326 1.00 84.38 88 ASN A C 1
ATOM 712 O O . ASN A 1 88 ? 21.599 5.958 -9.538 1.00 84.38 88 ASN A O 1
ATOM 716 N N . ARG A 1 89 ? 23.226 6.608 -10.941 1.00 83.81 89 ARG A N 1
ATOM 717 C CA . ARG A 1 89 ? 23.097 8.062 -10.698 1.00 83.81 89 ARG A CA 1
ATOM 718 C C . ARG A 1 89 ? 22.391 8.809 -11.827 1.00 83.81 89 ARG A C 1
ATOM 720 O O . ARG A 1 89 ? 22.396 10.038 -11.848 1.00 83.81 89 ARG A O 1
ATOM 727 N N . ARG A 1 90 ? 21.849 8.079 -12.800 1.00 87.12 90 ARG A N 1
ATOM 728 C CA . ARG A 1 90 ? 21.052 8.664 -13.879 1.00 87.12 90 ARG A CA 1
ATOM 729 C C . ARG A 1 90 ? 19.743 9.218 -13.292 1.00 87.12 90 ARG A C 1
ATOM 731 O O . ARG A 1 90 ? 19.153 8.552 -12.442 1.00 87.12 90 ARG A O 1
ATOM 738 N N . PRO A 1 91 ? 19.307 10.414 -13.714 1.00 85.44 91 PRO A N 1
ATOM 739 C CA . PRO A 1 91 ? 18.057 10.995 -13.233 1.00 85.44 91 PRO A CA 1
ATOM 740 C C . PRO A 1 91 ? 16.848 10.165 -13.707 1.00 85.44 91 PRO A C 1
ATOM 742 O O . PRO A 1 91 ? 16.927 9.537 -14.762 1.00 85.44 91 PRO A O 1
ATOM 745 N N . PHE A 1 92 ? 15.753 10.178 -12.935 1.00 86.38 92 PHE A N 1
ATOM 746 C CA . PHE A 1 92 ? 14.445 9.557 -13.247 1.00 86.38 92 PHE A CA 1
ATOM 747 C C . PHE A 1 92 ? 14.410 8.022 -13.344 1.00 86.38 92 PHE A C 1
ATOM 749 O O . PHE A 1 92 ? 13.412 7.423 -13.757 1.00 86.38 92 PHE A O 1
ATOM 756 N N . ILE A 1 93 ? 15.500 7.347 -12.985 1.00 87.31 93 ILE A N 1
ATOM 757 C CA . ILE A 1 93 ? 15.555 5.882 -13.015 1.00 87.31 93 ILE A CA 1
ATOM 758 C C . ILE A 1 93 ? 14.710 5.264 -11.897 1.00 87.31 93 ILE A C 1
ATOM 760 O O . ILE A 1 93 ? 14.099 4.219 -12.097 1.00 87.31 93 ILE A O 1
ATOM 764 N N . ASP A 1 94 ? 14.644 5.915 -10.743 1.00 86.69 94 ASP A N 1
ATOM 765 C CA . ASP A 1 94 ? 13.742 5.578 -9.644 1.00 86.69 94 ASP A CA 1
ATOM 766 C C . ASP A 1 94 ? 12.268 5.646 -10.066 1.00 86.69 94 ASP A C 1
ATOM 768 O O . ASP A 1 94 ? 11.537 4.675 -9.863 1.00 86.69 94 ASP A O 1
ATOM 772 N N . ASP A 1 95 ? 11.871 6.727 -10.743 1.00 89.62 95 ASP A N 1
ATOM 773 C CA . ASP A 1 95 ? 10.517 6.893 -11.293 1.00 89.62 95 ASP A CA 1
ATOM 774 C C . ASP A 1 95 ? 10.180 5.813 -12.338 1.00 89.62 95 ASP A C 1
ATOM 776 O O . ASP A 1 95 ? 9.068 5.281 -12.399 1.00 89.62 95 ASP A O 1
ATOM 780 N N . THR A 1 96 ? 11.171 5.418 -13.138 1.00 90.62 96 THR A N 1
ATOM 781 C CA . THR A 1 96 ? 11.013 4.330 -14.111 1.00 90.62 96 THR A CA 1
ATOM 782 C C . THR A 1 96 ? 10.812 2.985 -13.408 1.00 90.62 96 THR A C 1
ATOM 784 O O . THR A 1 96 ? 9.935 2.207 -13.789 1.00 90.62 96 THR A O 1
ATOM 787 N N . PHE A 1 97 ? 11.587 2.700 -12.357 1.00 90.56 97 PHE A N 1
ATOM 788 C CA . PHE A 1 97 ? 11.464 1.447 -11.615 1.00 90.56 97 PHE A CA 1
ATOM 789 C C . PHE A 1 97 ? 10.132 1.322 -10.889 1.00 90.56 97 PHE A C 1
ATOM 791 O O . PHE A 1 97 ? 9.547 0.238 -10.926 1.00 90.56 97 PHE A O 1
ATOM 798 N N . ILE A 1 98 ? 9.622 2.396 -10.279 1.00 91.69 98 ILE A N 1
ATOM 799 C CA . ILE A 1 98 ? 8.304 2.353 -9.637 1.00 91.69 98 ILE A CA 1
ATOM 800 C C . ILE A 1 98 ? 7.195 2.110 -10.668 1.00 91.69 98 ILE A C 1
ATOM 802 O O . ILE A 1 98 ? 6.325 1.275 -10.419 1.00 91.69 98 ILE A O 1
ATOM 806 N N . LEU A 1 99 ? 7.255 2.751 -11.843 1.00 93.31 99 LEU A N 1
ATOM 807 C CA . LEU A 1 99 ? 6.256 2.577 -12.902 1.00 93.31 99 LEU A CA 1
ATOM 808 C C . LEU A 1 99 ? 6.237 1.140 -13.436 1.00 93.31 99 LEU A C 1
ATOM 810 O O . LEU A 1 99 ? 5.175 0.518 -13.513 1.00 93.31 99 LEU A O 1
ATOM 814 N N . LEU A 1 100 ? 7.414 0.592 -13.754 1.00 93.88 100 LEU A N 1
ATOM 815 C CA . LEU A 1 100 ? 7.548 -0.791 -14.216 1.00 93.88 100 LEU A CA 1
ATOM 816 C C . LEU A 1 100 ? 7.076 -1.780 -13.148 1.00 93.88 100 LEU A C 1
ATOM 818 O O . LEU A 1 100 ? 6.325 -2.706 -13.447 1.00 93.88 100 LEU A O 1
ATOM 822 N N . SER A 1 101 ? 7.468 -1.560 -11.895 1.00 92.75 101 SER A N 1
ATOM 823 C CA . SER A 1 101 ? 7.112 -2.436 -10.779 1.00 92.75 101 SER A CA 1
ATOM 824 C C . SER A 1 101 ? 5.608 -2.439 -10.501 1.00 92.75 101 SER A C 1
ATOM 826 O O . SER A 1 101 ? 5.024 -3.502 -10.293 1.00 92.75 101 SER A O 1
ATOM 828 N N . ALA A 1 102 ? 4.961 -1.272 -10.557 1.00 93.25 102 ALA A N 1
ATOM 829 C CA . ALA A 1 102 ? 3.511 -1.157 -10.444 1.00 93.25 102 ALA A CA 1
ATOM 830 C C . ALA A 1 102 ? 2.794 -1.861 -11.606 1.00 93.25 102 ALA A C 1
ATOM 832 O O . ALA A 1 102 ? 1.837 -2.601 -11.381 1.00 93.25 102 ALA A O 1
ATOM 833 N N . GLY A 1 103 ? 3.278 -1.686 -12.840 1.00 93.38 103 GLY A N 1
ATOM 834 C CA . GLY A 1 103 ? 2.729 -2.361 -14.017 1.00 93.38 103 GLY A CA 1
ATOM 835 C C . GLY A 1 103 ? 2.815 -3.887 -13.922 1.00 93.38 103 GLY A C 1
ATOM 836 O O . GLY A 1 103 ? 1.821 -4.575 -14.158 1.00 93.38 103 GLY A O 1
ATOM 837 N N . LEU A 1 104 ? 3.974 -4.412 -13.514 1.00 93.94 104 LEU A N 1
ATOM 838 C CA . LEU A 1 104 ? 4.191 -5.847 -13.313 1.00 93.94 104 LEU A CA 1
ATOM 839 C C . LEU A 1 104 ? 3.293 -6.411 -12.208 1.00 93.94 104 LEU A C 1
ATOM 841 O O . LEU A 1 104 ? 2.665 -7.450 -12.403 1.00 93.94 104 LEU A O 1
ATOM 845 N N . TRP A 1 105 ? 3.179 -5.711 -11.076 1.00 92.94 105 TRP A N 1
ATOM 846 C CA . TRP A 1 105 ? 2.306 -6.130 -9.980 1.00 92.94 105 TRP A CA 1
ATOM 847 C C . TRP A 1 105 ? 0.827 -6.145 -10.397 1.00 92.94 105 TRP A C 1
ATOM 849 O O . TRP A 1 105 ? 0.122 -7.119 -10.146 1.00 92.94 105 TRP A O 1
ATOM 859 N N . ASN A 1 106 ? 0.370 -5.125 -11.127 1.00 92.19 106 ASN A N 1
ATOM 860 C CA . ASN A 1 106 ? -0.996 -5.068 -11.656 1.00 92.19 106 ASN A CA 1
ATOM 861 C C . ASN A 1 106 ? -1.271 -6.138 -12.723 1.00 92.19 106 ASN A C 1
ATOM 863 O O . ASN A 1 106 ? -2.409 -6.567 -12.902 1.00 92.19 106 ASN A O 1
ATOM 867 N N . PHE A 1 107 ? -0.261 -6.547 -13.491 1.00 93.81 107 PHE A N 1
ATOM 868 C CA . PHE A 1 107 ? -0.388 -7.675 -14.410 1.00 93.81 107 PHE A CA 1
ATOM 869 C C . PHE A 1 107 ? -0.515 -9.000 -13.653 1.00 93.81 107 PHE A C 1
ATOM 871 O O . PHE A 1 107 ? -1.392 -9.793 -13.978 1.00 93.81 107 PHE A O 1
ATOM 878 N N . HIS A 1 108 ? 0.294 -9.201 -12.613 1.00 91.06 108 HIS A N 1
ATOM 879 C CA . HIS A 1 108 ? 0.227 -10.386 -11.762 1.00 91.06 108 HIS A CA 1
ATOM 880 C C . HIS A 1 108 ? -1.136 -10.532 -11.071 1.00 91.06 108 HIS A C 1
ATOM 882 O O . HIS A 1 108 ? -1.752 -11.580 -11.209 1.00 91.06 108 HIS A O 1
ATOM 888 N N . LEU A 1 109 ? -1.660 -9.463 -10.455 1.00 90.69 109 LEU A N 1
ATOM 889 C CA . LEU A 1 109 ? -2.977 -9.469 -9.797 1.00 90.69 109 LEU A CA 1
ATOM 890 C C . LEU A 1 109 ? -4.161 -9.754 -10.734 1.00 90.69 109 LEU A C 1
ATOM 892 O O . LEU A 1 109 ? -5.237 -10.086 -10.257 1.00 90.69 109 LEU A O 1
ATOM 896 N N . ARG A 1 110 ? -4.002 -9.555 -12.047 1.00 90.88 110 ARG A N 1
ATOM 897 C CA . ARG A 1 110 ? -5.041 -9.873 -13.041 1.00 90.88 110 ARG A CA 1
ATOM 898 C C . ARG A 1 110 ? -4.986 -11.321 -13.520 1.00 90.88 110 ARG A C 1
ATOM 900 O O . ARG A 1 110 ? -5.927 -11.763 -14.170 1.00 90.88 110 ARG A O 1
ATOM 907 N N . ARG A 1 111 ? -3.849 -11.992 -13.327 1.00 79.19 111 ARG A N 1
ATOM 908 C CA . ARG A 1 111 ? -3.581 -13.330 -13.867 1.00 79.19 111 ARG A CA 1
ATOM 909 C C . ARG A 1 111 ? -3.871 -14.442 -12.855 1.00 79.19 111 ARG A C 1
ATOM 911 O O . ARG A 1 111 ? -3.986 -15.590 -13.276 1.00 79.19 111 ARG A O 1
ATOM 918 N N . ASP A 1 112 ? -3.939 -14.097 -11.576 1.00 58.69 112 ASP A N 1
ATOM 919 C CA . ASP A 1 112 ? -4.366 -14.973 -10.481 1.00 58.69 112 ASP A CA 1
ATOM 920 C C . ASP A 1 112 ? -5.874 -14.820 -10.232 1.00 58.69 112 ASP A C 1
ATOM 922 O O . ASP A 1 112 ? -6.512 -15.838 -9.882 1.00 58.69 112 ASP A O 1
#